Protein AF-A0A7M7KB48-F1 (afdb_monomer_lite)

Structure (mmCIF, N/CA/C/O backbone):
data_AF-A0A7M7KB48-F1
#
_entry.id   AF-A0A7M7KB48-F1
#
loop_
_atom_site.group_PDB
_atom_site.id
_atom_site.type_symbol
_atom_site.label_atom_id
_atom_site.label_alt_id
_atom_site.label_comp_id
_atom_site.label_asym_id
_atom_site.label_entity_id
_atom_site.label_seq_id
_atom_site.pdbx_PDB_ins_code
_atom_site.Cartn_x
_atom_site.Cartn_y
_atom_site.Cartn_z
_atom_site.occupancy
_atom_site.B_iso_or_equiv
_atom_site.auth_seq_id
_atom_site.auth_comp_id
_atom_site.auth_asym_id
_atom_site.auth_atom_id
_atom_site.pdbx_PDB_model_num
ATOM 1 N N . MET A 1 1 ? 3.850 21.420 16.848 1.00 61.38 1 MET A N 1
ATOM 2 C CA . MET A 1 1 ? 2.939 20.715 17.782 1.00 61.38 1 MET A CA 1
ATOM 3 C C . MET A 1 1 ? 1.522 20.544 17.224 1.00 61.38 1 MET A C 1
ATOM 5 O O . MET A 1 1 ? 1.033 19.426 17.271 1.00 61.38 1 MET A O 1
ATOM 9 N N . ARG A 1 2 ? 0.919 21.553 16.567 1.00 81.50 2 ARG A N 1
ATOM 10 C CA . ARG A 1 2 ? -0.458 21.483 16.013 1.00 81.50 2 ARG A CA 1
ATOM 11 C C . ARG A 1 2 ? -0.783 20.281 15.105 1.00 81.50 2 ARG A C 1
ATOM 13 O O . ARG A 1 2 ? -1.888 19.759 15.161 1.00 81.50 2 ARG A O 1
ATOM 20 N N . LEU A 1 3 ? 0.160 19.821 14.273 1.00 75.94 3 LEU A N 1
ATOM 21 C CA . LEU A 1 3 ? -0.072 18.668 13.385 1.00 75.94 3 LEU A CA 1
ATOM 22 C C . LEU A 1 3 ? -0.215 17.353 14.165 1.00 75.94 3 LEU A C 1
ATOM 24 O O . LEU A 1 3 ? -1.054 16.523 13.829 1.00 75.94 3 LEU A O 1
ATOM 28 N N . MET A 1 4 ? 0.593 17.170 15.212 1.00 74.69 4 MET A N 1
ATOM 29 C CA . MET A 1 4 ? 0.582 15.952 16.020 1.00 74.69 4 MET A CA 1
ATOM 30 C C . MET A 1 4 ? -0.707 15.855 16.836 1.00 74.69 4 MET A C 1
ATOM 32 O O . MET A 1 4 ? -1.339 14.807 16.847 1.00 74.69 4 MET A O 1
ATOM 36 N N . GLU A 1 5 ? -1.147 16.968 17.423 1.00 78.62 5 GLU A N 1
ATOM 37 C CA . GLU A 1 5 ? -2.444 17.070 18.105 1.00 78.62 5 GLU A CA 1
ATOM 38 C C . GLU A 1 5 ? -3.600 16.741 17.155 1.00 78.62 5 GLU A C 1
ATOM 40 O O . GLU A 1 5 ? -4.447 15.909 17.468 1.00 78.62 5 GLU A O 1
ATOM 45 N N . TRP A 1 6 ? -3.576 17.298 15.941 1.00 79.19 6 TRP A N 1
ATOM 46 C CA . TRP A 1 6 ? -4.584 17.017 14.921 1.00 79.19 6 TRP A CA 1
ATOM 47 C C . TRP A 1 6 ? -4.585 15.550 14.460 1.00 79.19 6 TRP A C 1
ATOM 49 O O . TRP A 1 6 ? -5.650 14.988 14.195 1.00 79.19 6 TRP A O 1
ATOM 59 N N . MET A 1 7 ? -3.415 14.910 14.361 1.00 71.44 7 MET A N 1
ATOM 60 C CA . MET A 1 7 ? -3.291 13.488 14.011 1.00 71.44 7 MET A CA 1
ATOM 61 C C . MET A 1 7 ? -3.740 12.558 15.144 1.00 71.44 7 MET A C 1
ATOM 63 O O . MET A 1 7 ? -4.279 11.484 14.863 1.00 71.44 7 MET A O 1
ATOM 67 N N . MET A 1 8 ? -3.527 12.973 16.394 1.00 72.00 8 MET A N 1
ATOM 68 C CA . MET A 1 8 ? -3.923 12.250 17.605 1.00 72.00 8 MET A CA 1
ATOM 69 C C . MET A 1 8 ? -5.378 12.506 18.015 1.00 72.00 8 MET A C 1
ATOM 71 O O . MET A 1 8 ? -5.877 11.853 18.931 1.00 72.00 8 MET A O 1
ATOM 75 N N . GLU A 1 9 ? -6.085 13.414 17.347 1.00 70.75 9 GLU A N 1
ATOM 76 C CA . GLU A 1 9 ? -7.502 13.671 17.596 1.00 70.75 9 GLU A CA 1
ATOM 77 C C . GLU A 1 9 ? -8.334 12.402 17.305 1.00 70.75 9 GLU A C 1
ATOM 79 O O . GLU A 1 9 ? -8.300 11.842 16.201 1.00 70.75 9 GLU A O 1
ATOM 84 N N . GLY A 1 10 ? -9.045 11.912 18.326 1.00 64.81 10 GLY A N 1
ATOM 85 C CA . GLY A 1 10 ? -9.730 10.611 18.321 1.00 64.81 10 GLY A CA 1
ATOM 86 C C . GLY A 1 10 ? -8.895 9.439 18.859 1.00 64.81 10 GLY A C 1
ATOM 87 O O . GLY A 1 10 ? -9.319 8.292 18.740 1.00 64.81 10 GLY A O 1
ATOM 88 N N . SER A 1 11 ? -7.709 9.689 19.430 1.00 66.94 11 SER A N 1
ATOM 89 C CA . SER A 1 11 ? -6.961 8.685 20.209 1.00 66.94 11 SER A CA 1
ATOM 90 C C . SER A 1 11 ? -7.596 8.417 21.578 1.00 66.94 11 SER A C 1
ATOM 92 O O . SER A 1 11 ? -7.601 7.274 22.028 1.00 66.94 11 SER A O 1
ATOM 94 N N . PHE A 1 12 ? -8.205 9.435 22.195 1.00 60.69 12 PHE A N 1
ATOM 95 C CA . PHE A 1 12 ? -8.940 9.297 23.454 1.00 60.69 12 PHE A CA 1
ATOM 96 C C . PHE A 1 12 ? -10.132 8.336 23.320 1.00 60.69 12 PHE A C 1
ATOM 98 O O . PHE A 1 12 ? -10.241 7.417 24.130 1.00 60.69 12 PHE A O 1
ATOM 105 N N . ASP A 1 13 ? -10.900 8.411 22.224 1.00 63.41 13 ASP A N 1
ATOM 106 C CA . ASP A 1 13 ? -11.971 7.445 21.911 1.00 63.41 13 ASP A CA 1
ATOM 107 C C . ASP A 1 13 ? -11.470 5.989 21.867 1.00 63.41 13 ASP A C 1
ATOM 109 O O . ASP A 1 13 ? -12.223 5.056 22.124 1.00 63.41 13 ASP A O 1
ATOM 113 N N . ILE A 1 14 ? -10.199 5.765 21.508 1.00 62.56 14 ILE A N 1
ATOM 114 C CA . ILE A 1 14 ? -9.593 4.425 21.438 1.00 62.56 14 ILE A CA 1
ATOM 115 C C . ILE A 1 14 ? -9.175 3.939 22.833 1.00 62.56 14 ILE A C 1
ATOM 117 O O . ILE A 1 14 ? -9.179 2.730 23.078 1.00 62.56 14 ILE A O 1
ATOM 121 N N . SER A 1 15 ? -8.821 4.862 23.732 1.00 63.03 15 SER A N 1
ATOM 122 C CA . SER A 1 15 ? -8.376 4.558 25.098 1.00 63.03 15 SER A CA 1
ATOM 123 C C . SER A 1 15 ? -9.512 4.113 26.024 1.00 63.03 15 SER A C 1
ATOM 125 O O . SER A 1 15 ? -9.275 3.321 26.931 1.00 63.03 15 SER A O 1
ATOM 127 N N . GLU A 1 16 ? -10.749 4.541 25.753 1.00 67.88 16 GLU A N 1
ATOM 128 C CA . GLU A 1 16 ? -11.937 4.155 26.533 1.00 67.88 16 GLU A CA 1
ATOM 129 C C . GLU A 1 16 ? -12.399 2.713 26.258 1.00 67.88 16 GLU A C 1
ATOM 131 O O . GLU A 1 16 ? -13.120 2.108 27.054 1.00 67.88 16 GLU A O 1
ATOM 136 N N . VAL A 1 17 ? -11.981 2.130 25.130 1.00 68.31 17 VAL A N 1
ATOM 137 C CA . VAL A 1 17 ? -12.394 0.782 24.729 1.00 68.31 17 VAL A CA 1
ATOM 138 C C . VAL A 1 17 ? -11.455 -0.258 25.358 1.00 68.31 17 VAL A C 1
ATOM 140 O O . VAL A 1 17 ? -10.241 -0.155 25.156 1.00 68.31 17 VAL A O 1
ATOM 143 N N . PRO A 1 18 ? -11.961 -1.320 26.027 1.00 71.62 18 PRO A N 1
ATOM 144 C CA . PRO A 1 18 ? -11.145 -2.345 26.676 1.00 71.62 18 PRO A CA 1
ATOM 145 C C . PRO A 1 18 ? -10.131 -2.950 25.710 1.00 71.62 18 PRO A C 1
ATOM 147 O O . PRO A 1 18 ? -10.376 -3.055 24.502 1.00 71.62 18 PRO A O 1
ATOM 150 N N . TYR A 1 19 ? -8.997 -3.376 26.259 1.00 72.88 19 TYR A N 1
ATOM 151 C CA . TYR A 1 19 ? -7.924 -3.987 25.490 1.00 72.88 19 TYR A CA 1
ATOM 152 C C . TYR A 1 19 ? -8.410 -5.221 24.713 1.00 72.88 19 TYR A C 1
ATOM 154 O O . TYR A 1 19 ? -9.084 -6.101 25.252 1.00 72.88 19 TYR A O 1
ATOM 162 N N . ARG A 1 20 ? -8.039 -5.298 23.429 1.00 74.12 20 ARG A N 1
ATOM 163 C CA . ARG A 1 20 ? -8.308 -6.442 22.550 1.00 74.12 20 ARG A CA 1
ATOM 164 C C . ARG A 1 20 ? -7.061 -6.755 21.730 1.00 74.12 20 ARG A C 1
ATOM 166 O O . ARG A 1 20 ? -6.588 -5.900 20.988 1.00 74.12 20 ARG A O 1
ATOM 173 N N . HIS A 1 21 ? -6.599 -8.003 21.788 1.00 73.38 21 HIS A N 1
ATOM 174 C CA . HIS A 1 21 ? -5.385 -8.463 21.098 1.00 73.38 21 HIS A CA 1
ATOM 175 C C . HIS A 1 21 ? -5.408 -8.254 19.572 1.00 73.38 21 HIS A C 1
ATOM 177 O O . HIS A 1 21 ? -4.370 -8.032 18.967 1.00 73.38 21 HIS A O 1
ATOM 183 N N . SER A 1 22 ? -6.584 -8.288 18.936 1.00 72.94 22 SER A N 1
ATOM 184 C CA . SER A 1 22 ? -6.729 -8.083 17.487 1.00 72.94 22 SER A CA 1
ATOM 185 C C . SER A 1 22 ? -7.112 -6.650 17.091 1.00 72.94 22 SER A C 1
ATOM 187 O O . SER A 1 22 ? -7.649 -6.444 15.998 1.00 72.94 22 SER A O 1
ATOM 189 N N . ARG A 1 23 ? -6.929 -5.657 17.976 1.00 71.06 23 ARG A N 1
ATOM 190 C CA . ARG A 1 23 ? -7.230 -4.250 17.671 1.00 71.06 23 ARG A CA 1
ATOM 191 C C . ARG A 1 23 ? -6.128 -3.635 16.812 1.00 71.06 23 ARG A C 1
ATOM 193 O O . ARG A 1 23 ? -4.947 -3.729 17.121 1.00 71.06 23 ARG A O 1
ATOM 200 N N . VAL A 1 24 ? -6.544 -2.893 15.790 1.00 73.38 24 VAL A N 1
ATOM 201 C CA . VAL A 1 24 ? -5.659 -1.973 15.068 1.00 73.38 24 VAL A CA 1
ATOM 202 C C . VAL A 1 24 ? -5.728 -0.615 15.769 1.00 73.38 24 VAL A C 1
ATOM 204 O O . VAL A 1 24 ? -6.685 0.131 15.576 1.00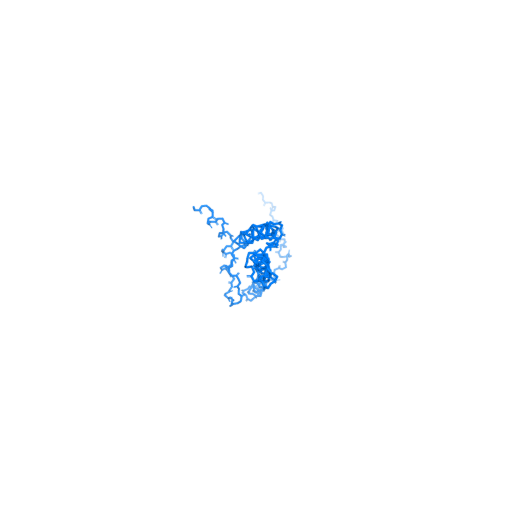 73.38 24 VAL A O 1
ATOM 207 N N . GLY A 1 25 ? -4.744 -0.309 16.618 1.00 68.81 25 GLY A N 1
ATOM 208 C CA . GLY A 1 25 ? -4.718 0.881 17.488 1.00 68.81 25 GLY A CA 1
ATOM 209 C C . GLY A 1 25 ? -4.410 2.214 16.791 1.00 68.81 25 GLY A C 1
ATOM 210 O O . GLY A 1 25 ? -3.914 3.132 17.432 1.00 68.81 25 GLY A O 1
ATOM 211 N N . LEU A 1 26 ? -4.654 2.327 15.483 1.00 74.56 26 LEU A N 1
ATOM 212 C CA . LEU A 1 26 ? -4.307 3.518 14.706 1.00 74.56 26 LEU A CA 1
ATOM 213 C C . LEU A 1 26 ? -5.460 4.546 14.705 1.00 74.56 26 LEU A C 1
ATOM 215 O O . LEU A 1 26 ? -6.570 4.208 14.273 1.00 74.56 26 LEU A O 1
ATOM 219 N N . PRO A 1 27 ? -5.207 5.811 15.107 1.00 81.25 27 PRO A N 1
ATOM 220 C CA . PRO A 1 27 ? -6.178 6.902 15.054 1.00 81.25 27 PRO A CA 1
ATOM 221 C C . PRO A 1 27 ? -6.765 7.129 13.666 1.00 81.25 27 PRO A C 1
ATOM 223 O O . PRO A 1 27 ? -6.154 6.824 12.633 1.00 81.25 27 PRO A O 1
ATOM 226 N N . ARG A 1 28 ? -7.961 7.737 13.619 1.00 79.38 28 ARG A N 1
ATOM 227 C CA . ARG A 1 28 ? -8.710 7.862 12.365 1.00 79.38 28 ARG A CA 1
ATOM 228 C C . ARG A 1 28 ? -7.913 8.524 11.266 1.00 79.38 28 ARG A C 1
ATOM 230 O O . ARG A 1 28 ? -7.899 7.999 10.155 1.00 79.38 28 ARG A O 1
ATOM 237 N N . ARG A 1 29 ? -7.339 9.675 11.580 1.00 82.81 29 ARG A N 1
ATOM 238 C CA . ARG A 1 29 ? -6.675 10.557 10.626 1.00 82.81 29 ARG A CA 1
ATOM 239 C C . ARG A 1 29 ? -5.319 10.000 10.203 1.00 82.81 29 ARG A C 1
ATOM 241 O O . ARG A 1 29 ? -4.985 10.090 9.028 1.00 82.81 29 ARG A O 1
ATOM 248 N N . MET A 1 30 ? -4.617 9.308 11.105 1.00 84.81 30 MET A N 1
ATOM 249 C CA . MET A 1 30 ? -3.352 8.633 10.792 1.00 84.81 30 MET A CA 1
ATOM 250 C C . MET A 1 30 ? -3.509 7.579 9.693 1.00 84.81 30 MET A C 1
ATOM 252 O O . MET A 1 30 ? -2.700 7.547 8.774 1.00 84.81 30 MET A O 1
ATOM 256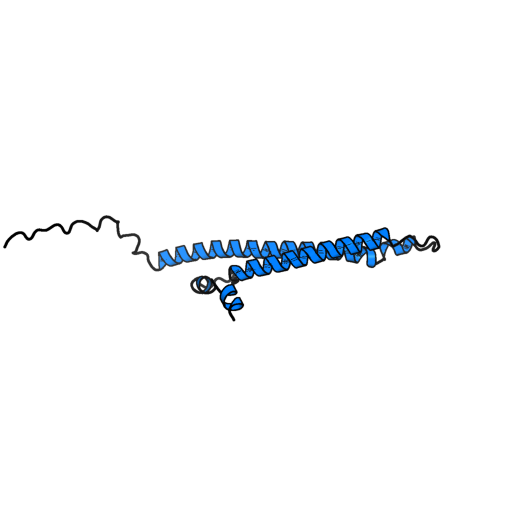 N N . VAL A 1 31 ? -4.572 6.767 9.719 1.00 86.06 31 VAL A N 1
ATOM 257 C CA . VAL A 1 31 ? -4.791 5.759 8.661 1.00 86.06 31 VAL A CA 1
ATOM 258 C C . VAL A 1 31 ? -5.089 6.407 7.304 1.00 86.06 31 VAL A C 1
ATOM 260 O O . VAL A 1 31 ? -4.632 5.909 6.281 1.00 86.06 31 VAL A O 1
ATOM 263 N N . TRP A 1 32 ? -5.822 7.525 7.280 1.00 84.44 32 TRP A N 1
ATOM 264 C CA . TRP A 1 32 ? -6.078 8.266 6.037 1.00 84.44 32 TRP A CA 1
ATOM 265 C C . TRP A 1 32 ? -4.801 8.889 5.469 1.00 84.44 32 TRP A C 1
ATOM 267 O O . TRP A 1 32 ? -4.557 8.776 4.272 1.00 84.44 32 TRP A O 1
ATOM 277 N N . MET A 1 33 ? -3.967 9.481 6.327 1.00 88.19 33 MET A N 1
ATOM 278 C CA . MET A 1 33 ? -2.650 10.004 5.948 1.00 88.19 33 MET A CA 1
ATOM 279 C C . MET A 1 33 ? -1.745 8.901 5.394 1.00 88.19 33 MET A C 1
ATOM 281 O O . MET A 1 33 ? -1.154 9.065 4.332 1.00 88.19 33 MET A O 1
ATOM 285 N N . LEU A 1 34 ? -1.678 7.753 6.075 1.00 89.44 34 LEU A N 1
ATOM 286 C CA . LEU A 1 34 ? -0.875 6.613 5.636 1.00 89.44 34 LEU A CA 1
ATOM 287 C C . LEU A 1 34 ? -1.341 6.090 4.269 1.00 89.44 34 LEU A C 1
ATOM 289 O O . LEU A 1 34 ? -0.522 5.860 3.383 1.00 89.44 34 LEU A O 1
ATOM 293 N N . ALA A 1 35 ? -2.656 5.963 4.071 1.00 89.06 35 ALA A N 1
ATOM 294 C CA . ALA A 1 35 ? -3.223 5.559 2.788 1.00 89.06 35 ALA A CA 1
ATOM 295 C C . ALA A 1 35 ? -2.921 6.570 1.669 1.00 89.06 35 ALA A C 1
ATOM 297 O O . ALA A 1 35 ? -2.591 6.164 0.556 1.00 89.06 35 ALA A O 1
ATOM 298 N N . ALA A 1 36 ? -2.978 7.874 1.963 1.00 90.94 36 ALA A N 1
ATOM 299 C CA . ALA A 1 36 ? -2.613 8.917 1.008 1.00 90.94 36 ALA A CA 1
ATOM 300 C C . ALA A 1 36 ? -1.132 8.816 0.607 1.00 90.94 36 ALA A C 1
ATOM 302 O O . ALA A 1 36 ? -0.822 8.803 -0.582 1.00 90.94 36 ALA A O 1
ATOM 303 N N . ILE A 1 37 ? -0.225 8.642 1.573 1.00 92.75 37 ILE A N 1
ATOM 304 C CA . ILE A 1 37 ? 1.210 8.462 1.309 1.00 92.75 37 ILE A CA 1
ATOM 305 C C . ILE A 1 37 ? 1.450 7.229 0.431 1.00 92.75 37 ILE A C 1
ATOM 307 O O . ILE A 1 37 ? 2.133 7.325 -0.587 1.00 92.75 37 ILE A O 1
ATOM 311 N N . PHE A 1 38 ? 0.842 6.088 0.764 1.00 93.44 38 PHE A N 1
ATOM 312 C CA . PHE A 1 38 ? 0.967 4.879 -0.052 1.00 93.44 38 PHE A CA 1
ATOM 313 C C . PHE A 1 38 ? 0.401 5.056 -1.461 1.00 93.44 38 PHE A C 1
ATOM 315 O O . PHE A 1 38 ? 0.999 4.550 -2.409 1.00 93.44 38 PHE A O 1
ATOM 322 N N . SER A 1 39 ? -0.688 5.811 -1.636 1.00 93.19 39 SER A N 1
ATOM 323 C CA . SER A 1 39 ? -1.234 6.104 -2.968 1.00 93.19 39 SER A CA 1
ATOM 324 C C . SER A 1 39 ? -0.284 6.953 -3.820 1.00 93.19 39 SER A C 1
ATOM 326 O O . SER A 1 39 ? -0.082 6.649 -4.993 1.00 93.19 39 SER A O 1
ATOM 328 N N . ILE A 1 40 ? 0.370 7.952 -3.218 1.00 95.19 40 ILE A N 1
ATOM 329 C CA . ILE A 1 40 ? 1.343 8.813 -3.900 1.00 95.19 40 ILE A CA 1
ATOM 330 C C . ILE A 1 40 ? 2.577 8.000 -4.298 1.00 95.19 40 ILE A C 1
ATOM 332 O O . ILE A 1 40 ? 3.005 8.054 -5.448 1.00 95.19 40 ILE A O 1
ATOM 336 N N . ILE A 1 41 ? 3.116 7.200 -3.374 1.00 94.75 41 ILE A N 1
ATOM 337 C CA . ILE A 1 41 ? 4.264 6.323 -3.647 1.00 94.75 41 ILE A CA 1
ATOM 338 C C . ILE A 1 41 ? 3.925 5.327 -4.759 1.00 94.75 41 ILE A C 1
ATOM 340 O O . ILE A 1 41 ? 4.713 5.149 -5.685 1.00 94.75 41 ILE A O 1
ATOM 344 N N . THR A 1 42 ? 2.736 4.719 -4.703 1.00 94.75 42 THR A N 1
ATOM 345 C CA . THR A 1 42 ? 2.249 3.811 -5.751 1.00 94.75 42 THR A CA 1
ATOM 346 C C . THR A 1 42 ? 2.237 4.515 -7.102 1.00 94.75 42 THR A C 1
ATOM 348 O O . THR A 1 42 ? 2.779 3.984 -8.066 1.00 94.75 42 THR A O 1
ATOM 351 N N . PHE A 1 43 ? 1.656 5.714 -7.176 1.00 95.25 43 PHE A N 1
ATOM 352 C CA . PHE A 1 43 ? 1.567 6.476 -8.417 1.00 95.25 43 PHE A CA 1
ATOM 353 C C . PHE A 1 43 ? 2.951 6.775 -9.004 1.00 95.25 43 PHE A C 1
ATOM 355 O O . PHE A 1 43 ? 3.191 6.504 -10.179 1.00 95.25 43 PHE A O 1
ATOM 362 N N . ILE A 1 44 ? 3.886 7.249 -8.175 1.00 95.75 44 ILE A N 1
ATOM 363 C CA . ILE A 1 44 ? 5.264 7.533 -8.597 1.00 95.75 44 ILE A CA 1
ATOM 364 C C . ILE A 1 44 ? 5.941 6.266 -9.131 1.00 95.75 44 ILE A C 1
ATOM 366 O O . ILE A 1 44 ? 6.539 6.299 -10.205 1.00 95.75 44 ILE A O 1
ATOM 370 N N . LEU A 1 45 ? 5.821 5.141 -8.420 1.00 94.00 45 LEU A N 1
ATOM 371 C CA . LEU A 1 45 ? 6.436 3.876 -8.824 1.00 94.00 45 LEU A CA 1
ATOM 372 C C . LEU A 1 45 ? 5.840 3.316 -10.121 1.00 94.00 45 LEU A C 1
ATOM 374 O O . LEU A 1 45 ? 6.587 2.804 -10.951 1.00 94.00 45 LEU A O 1
ATOM 378 N N . VAL A 1 46 ? 4.522 3.428 -10.321 1.00 95.19 46 VAL A N 1
ATOM 379 C CA . VAL A 1 46 ? 3.865 3.010 -11.571 1.00 95.19 46 VAL A CA 1
ATOM 380 C C . VAL A 1 46 ? 4.362 3.851 -12.742 1.00 95.19 46 VAL A C 1
ATOM 382 O O . VAL A 1 46 ? 4.766 3.292 -13.757 1.00 95.19 46 VAL A O 1
ATOM 385 N N . VAL A 1 47 ? 4.375 5.180 -12.601 1.00 95.31 47 VAL A N 1
ATOM 386 C CA . VAL A 1 47 ? 4.812 6.087 -13.673 1.00 95.31 47 VAL A CA 1
ATOM 387 C C . VAL A 1 47 ? 6.288 5.866 -14.000 1.00 95.31 47 VAL A C 1
ATOM 389 O O . VAL A 1 47 ? 6.638 5.682 -15.164 1.00 95.31 47 VAL A O 1
ATOM 392 N N . ALA A 1 48 ? 7.154 5.807 -12.987 1.00 93.12 48 ALA A N 1
ATOM 393 C CA . ALA A 1 48 ? 8.576 5.546 -13.185 1.00 93.12 48 ALA A CA 1
ATOM 394 C C . ALA A 1 48 ? 8.824 4.158 -13.804 1.00 93.12 48 ALA A C 1
ATOM 396 O O . ALA A 1 48 ? 9.633 4.027 -14.720 1.00 93.12 48 ALA A O 1
ATOM 397 N N . GLY A 1 49 ? 8.099 3.127 -13.355 1.00 91.94 49 GLY A N 1
ATOM 398 C CA . GLY A 1 49 ? 8.178 1.772 -13.906 1.00 91.94 49 GLY A CA 1
ATOM 399 C C . GLY A 1 49 ? 7.741 1.707 -15.365 1.00 91.94 49 GLY A C 1
ATOM 400 O O . GLY A 1 49 ? 8.428 1.089 -16.181 1.00 91.94 49 GLY A O 1
ATOM 401 N N . ALA A 1 50 ? 6.657 2.398 -15.718 1.00 91.19 50 ALA A N 1
ATOM 402 C CA . ALA A 1 50 ? 6.170 2.489 -17.088 1.00 91.19 50 ALA A CA 1
ATOM 403 C C . ALA A 1 50 ? 7.173 3.203 -18.007 1.00 91.19 50 ALA A C 1
ATOM 405 O O . ALA A 1 50 ? 7.461 2.696 -19.088 1.00 91.19 50 ALA A O 1
ATOM 406 N N . ILE A 1 51 ? 7.761 4.322 -17.564 1.00 91.31 51 ILE A N 1
ATOM 407 C CA . ILE A 1 51 ? 8.777 5.065 -18.330 1.00 91.31 51 ILE A CA 1
ATOM 408 C C . ILE A 1 51 ? 10.030 4.211 -18.550 1.00 91.31 51 ILE A C 1
ATOM 410 O O . ILE A 1 51 ? 10.493 4.090 -19.681 1.00 91.31 51 ILE A O 1
ATOM 414 N N . LEU A 1 52 ? 10.562 3.576 -17.499 1.00 87.62 52 LEU A N 1
ATOM 415 C CA . LEU A 1 52 ? 11.746 2.714 -17.616 1.00 87.62 52 LEU A CA 1
ATOM 416 C C . LEU A 1 52 ? 11.495 1.520 -18.537 1.00 87.62 52 LEU A C 1
ATOM 418 O O . LEU A 1 52 ? 12.364 1.158 -19.327 1.00 87.62 52 LEU A O 1
ATOM 422 N N . THR A 1 53 ? 10.298 0.935 -18.460 1.00 87.94 53 THR A N 1
ATOM 423 C CA . THR A 1 53 ? 9.889 -0.130 -19.379 1.00 87.94 53 THR A CA 1
ATOM 424 C C . THR A 1 53 ? 9.847 0.410 -20.806 1.00 87.94 53 THR A C 1
ATOM 426 O O . THR A 1 53 ? 10.486 -0.158 -21.681 1.00 87.94 53 THR A O 1
ATOM 429 N N . ALA A 1 54 ? 9.182 1.540 -21.054 1.00 85.50 54 ALA A N 1
ATOM 430 C CA . ALA A 1 54 ? 9.118 2.132 -22.387 1.00 85.50 54 ALA A CA 1
ATOM 431 C C . ALA A 1 54 ? 10.522 2.341 -22.979 1.00 85.50 54 ALA A C 1
ATOM 433 O O . ALA A 1 54 ? 10.808 1.794 -24.038 1.00 85.50 54 ALA A O 1
ATOM 434 N N . ILE A 1 55 ? 11.424 3.001 -22.246 1.00 84.44 55 ILE A N 1
ATOM 435 C CA . ILE A 1 55 ? 12.808 3.255 -22.679 1.00 84.44 55 ILE A CA 1
ATOM 436 C C . ILE A 1 55 ? 13.547 1.948 -22.993 1.00 84.44 55 ILE A C 1
ATOM 438 O O . ILE A 1 55 ? 14.139 1.806 -24.063 1.00 84.44 55 ILE A O 1
ATOM 442 N N . ALA A 1 56 ? 13.496 0.966 -22.089 1.00 79.62 56 ALA A N 1
ATOM 443 C CA . ALA A 1 56 ? 14.225 -0.290 -22.256 1.00 79.62 56 ALA A CA 1
ATOM 444 C C . ALA A 1 56 ? 13.755 -1.100 -23.477 1.00 79.62 56 ALA A C 1
ATOM 446 O O . ALA A 1 56 ? 14.551 -1.831 -24.069 1.00 79.62 56 ALA A O 1
ATOM 447 N N . TYR A 1 57 ? 12.484 -0.970 -23.864 1.00 75.12 57 TYR A N 1
ATOM 448 C CA . TYR A 1 57 ? 11.926 -1.660 -25.027 1.00 75.12 57 TYR A CA 1
ATOM 449 C C . TYR A 1 57 ? 11.970 -0.823 -26.321 1.00 75.12 57 TYR A C 1
ATOM 451 O O . TYR A 1 57 ? 11.912 -1.417 -27.396 1.00 75.12 57 TYR A O 1
ATOM 459 N N . THR A 1 58 ? 12.120 0.509 -26.260 1.00 74.44 58 THR A N 1
ATOM 460 C CA . THR A 1 58 ? 12.202 1.376 -27.456 1.00 74.44 58 THR A CA 1
ATOM 461 C C . THR A 1 58 ? 13.623 1.771 -27.860 1.00 74.44 58 THR A C 1
ATOM 463 O O . THR A 1 58 ? 13.889 1.915 -29.051 1.00 74.44 58 THR A O 1
ATOM 466 N N . GLU A 1 59 ? 14.544 1.964 -26.912 1.00 61.53 59 GLU A N 1
ATOM 467 C CA . GLU A 1 59 ? 15.902 2.461 -27.204 1.00 61.53 59 GLU A CA 1
ATOM 468 C C . GLU A 1 59 ? 16.944 1.350 -27.356 1.00 61.53 59 GLU A C 1
ATOM 470 O O . GLU A 1 59 ? 17.946 1.533 -28.051 1.00 61.53 59 GLU A O 1
ATOM 475 N N . VAL A 1 60 ? 16.710 0.173 -26.768 1.00 60.94 60 VAL A N 1
ATOM 476 C CA . VAL A 1 60 ? 17.605 -0.979 -26.929 1.00 60.94 60 VAL A CA 1
ATOM 477 C C . VAL A 1 60 ? 17.345 -1.621 -28.294 1.00 60.94 60 VAL A C 1
ATOM 479 O O . VAL A 1 60 ? 16.657 -2.639 -28.412 1.00 60.94 60 VAL A O 1
ATOM 482 N N . ARG A 1 61 ? 17.890 -1.002 -29.348 1.00 57.31 61 ARG A N 1
ATOM 483 C CA . ARG A 1 61 ? 18.004 -1.629 -30.669 1.00 57.31 61 ARG A CA 1
ATOM 484 C C . ARG A 1 61 ? 18.841 -2.903 -30.533 1.00 57.31 61 ARG A C 1
ATOM 486 O O . ARG A 1 61 ? 19.861 -2.863 -29.840 1.00 57.31 61 ARG A O 1
ATOM 493 N N . PRO A 1 62 ? 18.467 -4.006 -31.202 1.00 57.75 62 PRO A N 1
ATOM 494 C CA . PRO A 1 62 ? 19.361 -5.142 -31.313 1.00 57.75 62 PRO A CA 1
ATOM 495 C C . PRO A 1 62 ? 20.694 -4.665 -31.915 1.00 57.75 62 PRO A C 1
ATOM 497 O O . PRO A 1 62 ? 20.657 -4.081 -32.999 1.00 57.75 62 PRO A O 1
ATOM 500 N N . PRO A 1 63 ? 21.859 -4.848 -31.263 1.00 58.44 63 PRO A N 1
ATOM 501 C CA . PRO A 1 63 ? 23.135 -4.790 -31.931 1.00 58.44 63 PRO A CA 1
ATOM 502 C C . PRO A 1 63 ? 23.102 -5.898 -32.978 1.00 58.44 63 PRO A C 1
ATOM 504 O O . PRO A 1 63 ? 23.284 -7.077 -32.702 1.00 58.44 63 PRO A O 1
ATOM 507 N N . THR A 1 64 ? 22.835 -5.491 -34.211 1.00 56.75 64 THR A N 1
ATOM 508 C CA . THR A 1 64 ? 22.836 -6.333 -35.410 1.00 56.75 64 THR A CA 1
ATOM 509 C C . THR A 1 64 ? 24.233 -6.851 -35.768 1.00 56.75 64 THR A C 1
ATOM 511 O O . THR A 1 64 ? 24.400 -7.452 -36.820 1.00 56.75 64 THR A O 1
ATOM 514 N N . ALA A 1 65 ? 25.236 -6.570 -34.932 1.00 58.00 65 ALA A N 1
ATOM 515 C CA . ALA A 1 65 ? 26.641 -6.904 -35.129 1.00 58.00 65 ALA A CA 1
ATOM 516 C C . ALA A 1 65 ? 27.123 -8.082 -34.260 1.00 58.00 65 ALA A C 1
ATOM 518 O O . ALA A 1 65 ? 28.276 -8.476 -34.387 1.00 58.00 65 ALA A O 1
ATOM 519 N N . ASP A 1 66 ? 26.282 -8.617 -33.369 1.00 61.59 66 ASP A N 1
ATOM 520 C CA . ASP A 1 66 ? 26.647 -9.722 -32.480 1.00 61.59 66 ASP A CA 1
ATOM 521 C C . ASP A 1 66 ? 25.709 -10.915 -32.705 1.00 61.59 66 ASP A C 1
ATOM 523 O O . ASP A 1 66 ? 24.534 -10.886 -32.331 1.00 61.59 66 ASP A O 1
ATOM 527 N N . ASP A 1 67 ? 26.243 -11.976 -33.313 1.00 65.88 67 ASP A N 1
ATOM 528 C CA . ASP A 1 67 ? 25.531 -13.230 -33.590 1.00 65.88 67 ASP A CA 1
ATOM 529 C C . ASP A 1 67 ? 25.033 -13.918 -32.303 1.00 65.88 67 ASP A C 1
ATOM 531 O O . ASP A 1 67 ? 24.086 -14.707 -32.334 1.00 65.88 67 ASP A O 1
ATOM 535 N N . ASN A 1 68 ? 25.615 -13.585 -31.143 1.00 63.81 68 ASN A N 1
ATOM 536 C CA . ASN A 1 68 ? 25.183 -14.071 -29.834 1.00 63.81 68 ASN A CA 1
ATOM 537 C C . ASN A 1 68 ? 24.196 -13.138 -29.120 1.00 63.81 68 ASN A C 1
ATOM 539 O O . ASN A 1 68 ? 23.731 -13.476 -28.027 1.00 63.81 68 ASN A O 1
ATOM 543 N N . TYR A 1 69 ? 23.811 -12.003 -29.708 1.00 59.78 69 TYR A N 1
ATOM 544 C CA . TYR A 1 69 ? 22.927 -11.040 -29.048 1.00 59.78 69 TYR A CA 1
ATOM 545 C C . TYR A 1 69 ? 21.570 -11.638 -28.654 1.00 59.78 69 TYR A C 1
ATOM 547 O O . TYR A 1 69 ? 21.052 -11.376 -27.565 1.00 59.78 69 TYR A O 1
ATOM 555 N N . GLN A 1 70 ? 21.011 -12.514 -29.496 1.00 63.31 70 GLN A N 1
ATOM 556 C CA . GLN A 1 70 ? 19.755 -13.205 -29.185 1.00 63.31 70 GLN A CA 1
ATOM 557 C C . GLN A 1 70 ? 19.864 -14.092 -27.935 1.00 63.31 70 GLN A C 1
ATOM 559 O O . GLN A 1 70 ? 18.867 -14.289 -27.241 1.00 63.31 70 GLN A O 1
ATOM 564 N N . ARG A 1 71 ? 21.069 -14.577 -27.601 1.00 66.50 71 ARG A N 1
ATOM 565 C CA . ARG A 1 71 ? 21.314 -15.430 -26.431 1.00 66.50 71 ARG A CA 1
ATOM 566 C C . ARG A 1 71 ? 21.228 -14.662 -25.110 1.00 66.50 71 ARG A C 1
ATOM 568 O O . ARG A 1 71 ? 20.823 -15.242 -24.107 1.00 66.50 71 ARG A O 1
ATOM 575 N N . TYR A 1 72 ? 21.563 -13.371 -25.113 1.00 60.47 72 TYR A N 1
ATOM 576 C CA . TYR A 1 72 ? 21.570 -12.513 -23.918 1.00 60.47 72 TYR A CA 1
ATOM 577 C C . TYR A 1 72 ? 20.409 -11.511 -23.870 1.00 60.47 72 TYR A C 1
ATOM 579 O O . TYR A 1 72 ? 20.256 -10.783 -22.890 1.00 60.47 72 TYR A O 1
ATOM 587 N N . LEU A 1 73 ? 19.530 -11.519 -24.878 1.00 62.66 73 LEU A N 1
ATOM 588 C CA . LEU A 1 73 ? 18.351 -10.652 -24.951 1.00 62.66 73 LEU A CA 1
ATOM 589 C C . LEU A 1 73 ? 17.430 -10.789 -23.725 1.00 62.66 73 LEU A C 1
ATOM 591 O O . LEU A 1 73 ? 16.833 -9.812 -23.276 1.00 62.66 73 LEU A O 1
ATOM 595 N N . GLY A 1 74 ? 17.325 -12.006 -23.183 1.00 60.50 74 GLY A N 1
ATOM 596 C CA . GLY A 1 74 ? 16.530 -12.309 -21.992 1.00 60.50 74 GLY A CA 1
ATOM 597 C C . GLY A 1 74 ? 17.238 -12.040 -20.660 1.00 60.50 74 GLY A C 1
ATOM 598 O O . GLY A 1 74 ? 16.570 -12.009 -19.632 1.00 60.50 74 GLY A O 1
ATOM 599 N N . SER A 1 75 ? 18.563 -11.840 -20.651 1.00 64.81 75 SER A N 1
ATOM 60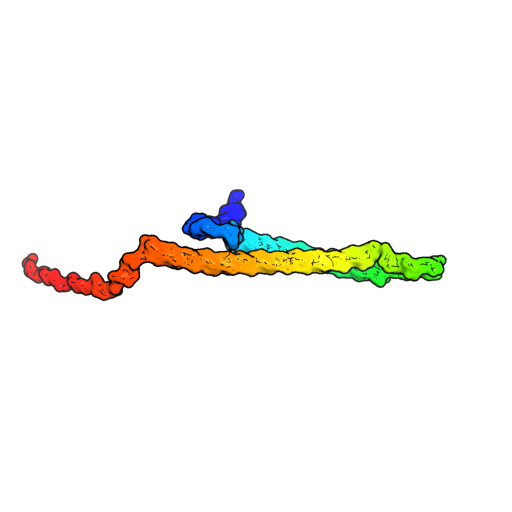0 C CA . SER A 1 75 ? 19.332 -11.587 -19.421 1.00 64.81 75 SER A CA 1
ATOM 601 C C . SER A 1 75 ? 19.573 -10.101 -19.148 1.00 64.81 75 SER A C 1
ATOM 603 O O . SER A 1 75 ? 20.263 -9.763 -18.186 1.00 64.81 75 SER A O 1
ATOM 605 N N . ASP A 1 76 ? 19.047 -9.202 -19.985 1.00 71.50 76 ASP A N 1
ATOM 606 C CA . ASP A 1 76 ? 19.203 -7.764 -19.786 1.00 71.50 76 ASP A CA 1
ATOM 607 C C . ASP A 1 76 ? 18.321 -7.284 -18.623 1.00 71.50 76 ASP A C 1
ATOM 609 O O . ASP A 1 76 ? 17.111 -7.069 -18.749 1.00 71.50 76 ASP A O 1
ATOM 613 N N . TYR A 1 77 ? 18.961 -7.100 -17.467 1.00 72.56 77 TYR A N 1
ATOM 614 C CA . TYR A 1 77 ? 18.346 -6.631 -16.227 1.00 72.56 77 TYR A CA 1
ATOM 615 C C . TYR A 1 77 ? 17.565 -5.318 -16.408 1.00 72.56 77 TYR A C 1
ATOM 617 O O . TYR A 1 77 ? 16.583 -5.079 -15.702 1.00 72.56 77 TYR A O 1
ATOM 625 N N . ARG A 1 78 ? 17.936 -4.486 -17.392 1.00 73.81 78 ARG A N 1
ATOM 626 C CA . ARG A 1 78 ? 17.270 -3.206 -17.682 1.00 73.81 78 ARG A CA 1
ATOM 627 C C . ARG A 1 78 ? 15.814 -3.387 -18.111 1.00 73.81 78 ARG A C 1
ATOM 629 O O . ARG A 1 78 ? 14.976 -2.554 -17.776 1.00 73.81 78 ARG A O 1
ATOM 636 N N . ARG A 1 79 ? 15.491 -4.499 -18.780 1.00 77.00 79 ARG A N 1
ATOM 637 C CA . ARG A 1 79 ? 14.128 -4.831 -19.242 1.00 77.00 79 ARG A CA 1
ATOM 638 C C . ARG A 1 79 ? 13.237 -5.401 -18.138 1.00 77.00 79 ARG A C 1
ATOM 640 O O . ARG A 1 79 ? 12.018 -5.443 -18.298 1.00 77.00 79 ARG A O 1
ATOM 647 N N . VAL A 1 80 ? 13.836 -5.827 -17.024 1.00 83.75 80 VAL A N 1
ATOM 648 C CA . VAL A 1 80 ? 13.151 -6.486 -15.900 1.00 83.75 80 VAL A CA 1
AT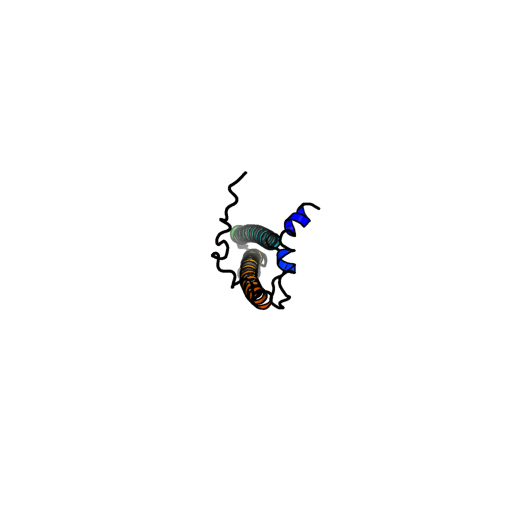OM 649 C C . VAL A 1 80 ? 12.837 -5.500 -14.770 1.00 83.75 80 VAL A C 1
ATOM 651 O O . VAL A 1 80 ? 11.809 -5.632 -14.107 1.00 83.75 80 VAL A O 1
ATOM 654 N N . I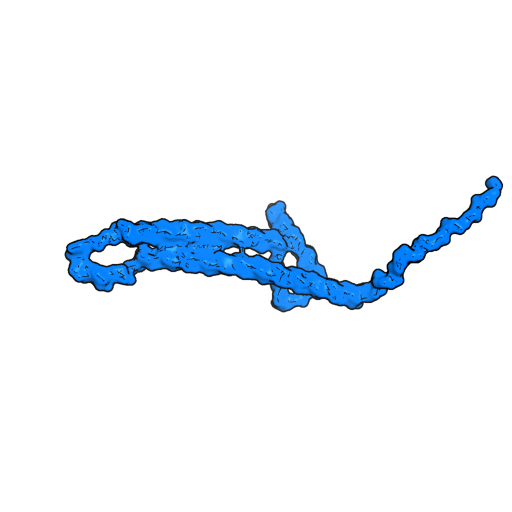LE A 1 81 ? 13.674 -4.473 -14.576 1.00 86.75 81 ILE A N 1
ATOM 655 C CA . ILE A 1 81 ? 13.506 -3.480 -13.499 1.00 86.75 81 ILE A CA 1
ATOM 656 C C . ILE A 1 81 ? 12.161 -2.747 -13.596 1.00 86.75 81 ILE A C 1
ATOM 658 O O . ILE A 1 81 ? 11.459 -2.634 -12.593 1.00 86.75 81 ILE A O 1
ATOM 662 N N . GLY A 1 82 ? 11.778 -2.277 -14.786 1.00 87.81 82 GLY A N 1
ATOM 663 C CA . GLY A 1 82 ? 10.518 -1.551 -14.990 1.00 87.81 82 GLY A CA 1
ATOM 664 C C . GLY A 1 82 ? 9.280 -2.368 -14.580 1.00 87.81 82 GLY A C 1
ATOM 665 O O . GLY A 1 82 ? 8.529 -1.922 -13.705 1.00 87.81 82 GLY A O 1
ATOM 666 N N . PRO A 1 83 ? 9.095 -3.589 -15.121 1.00 90.50 83 PRO A N 1
ATOM 667 C CA . PRO A 1 83 ? 8.034 -4.501 -14.695 1.00 90.50 83 PRO A CA 1
ATOM 668 C C . PRO A 1 83 ? 8.062 -4.838 -13.200 1.00 90.50 83 PRO A C 1
ATOM 670 O O . PRO A 1 83 ? 7.013 -4.829 -12.556 1.00 90.50 83 PRO A O 1
ATOM 673 N N . LEU A 1 84 ? 9.243 -5.070 -12.616 1.00 91.56 84 LEU A N 1
ATOM 674 C CA . LEU A 1 84 ? 9.369 -5.326 -11.177 1.00 91.56 84 LEU A CA 1
ATOM 675 C C . LEU A 1 84 ? 8.882 -4.145 -10.331 1.00 91.56 84 LEU A C 1
ATOM 677 O O . LEU A 1 84 ? 8.152 -4.359 -9.364 1.00 91.56 84 LEU A O 1
ATOM 681 N N . MET A 1 85 ? 9.218 -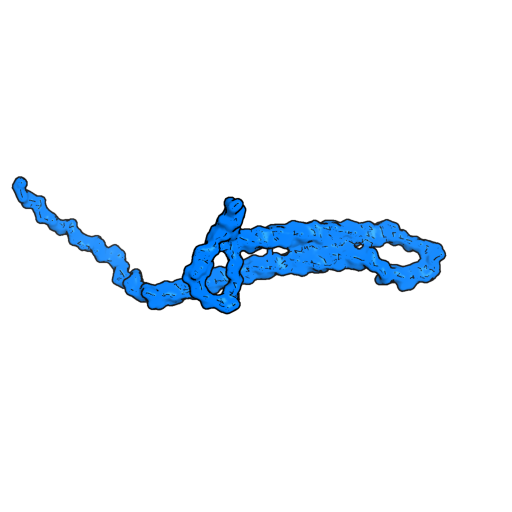2.904 -10.696 1.00 92.88 85 MET A N 1
ATOM 682 C CA . MET A 1 85 ? 8.724 -1.730 -9.966 1.00 92.88 85 MET A CA 1
ATOM 683 C C . MET A 1 85 ? 7.197 -1.608 -10.022 1.00 92.88 85 MET A C 1
ATOM 685 O O . MET A 1 85 ? 6.585 -1.213 -9.030 1.00 92.88 85 MET A O 1
ATOM 689 N N . MET A 1 86 ? 6.573 -1.979 -11.145 1.00 92.75 86 MET A N 1
ATOM 690 C CA . MET A 1 86 ? 5.111 -1.994 -11.279 1.00 92.75 86 MET A CA 1
ATOM 691 C C . MET A 1 86 ? 4.452 -3.096 -10.432 1.00 92.75 86 MET A C 1
ATOM 693 O O . MET A 1 86 ? 3.368 -2.900 -9.888 1.00 92.75 86 MET A O 1
ATOM 697 N N . ILE A 1 87 ? 5.106 -4.248 -10.262 1.00 94.44 87 ILE A N 1
ATOM 698 C CA . ILE A 1 87 ? 4.624 -5.300 -9.352 1.00 94.44 87 ILE A CA 1
ATOM 699 C C . ILE A 1 87 ? 4.733 -4.833 -7.896 1.00 94.44 87 ILE A C 1
ATOM 701 O O . ILE A 1 87 ? 3.787 -4.977 -7.121 1.00 94.44 87 ILE A O 1
ATOM 705 N N . ILE A 1 88 ? 5.863 -4.228 -7.521 1.00 94.25 88 ILE A N 1
ATOM 706 C CA . ILE A 1 88 ? 6.074 -3.695 -6.169 1.00 94.25 88 ILE A CA 1
ATOM 707 C C . ILE A 1 88 ? 5.051 -2.597 -5.860 1.00 94.25 88 ILE A C 1
ATOM 709 O O . ILE A 1 88 ? 4.478 -2.583 -4.771 1.00 94.25 88 ILE A O 1
ATOM 713 N N . SER A 1 89 ? 4.766 -1.703 -6.811 1.00 94.31 89 SER A N 1
ATOM 714 C CA . SER A 1 89 ? 3.762 -0.655 -6.615 1.00 94.31 89 SER A CA 1
ATOM 715 C C . SER A 1 89 ? 2.364 -1.235 -6.395 1.00 94.31 89 SER A C 1
ATOM 717 O O . SER A 1 89 ? 1.657 -0.783 -5.495 1.00 94.31 89 SER A O 1
ATOM 719 N N . LEU A 1 90 ? 1.992 -2.294 -7.123 1.00 94.50 90 LEU A N 1
ATOM 720 C CA . LEU A 1 90 ? 0.740 -3.013 -6.894 1.00 94.50 90 LEU A CA 1
ATOM 721 C C . LEU A 1 90 ? 0.678 -3.602 -5.477 1.00 94.50 90 LEU A C 1
ATOM 723 O O . LEU A 1 90 ? -0.346 -3.473 -4.806 1.00 94.50 90 LEU A O 1
ATOM 727 N N . MET A 1 91 ? 1.767 -4.203 -4.988 1.00 95.06 91 MET A N 1
ATOM 728 C CA . MET A 1 91 ? 1.825 -4.731 -3.619 1.00 95.06 91 MET A CA 1
ATOM 729 C C . MET A 1 91 ? 1.635 -3.624 -2.574 1.00 95.06 91 MET A C 1
ATOM 731 O O . MET A 1 91 ? 0.848 -3.790 -1.640 1.00 95.06 91 MET A O 1
ATOM 735 N N . VAL A 1 92 ? 2.297 -2.475 -2.749 1.00 94.69 92 VAL A N 1
ATOM 736 C CA . VAL A 1 92 ? 2.149 -1.304 -1.864 1.00 94.69 92 VAL A CA 1
ATOM 737 C C . VAL A 1 92 ? 0.712 -0.777 -1.886 1.00 94.69 92 VAL A C 1
ATOM 739 O O . VAL A 1 92 ? 0.146 -0.466 -0.834 1.00 94.69 92 VAL A O 1
ATOM 742 N N . PHE A 1 93 ? 0.085 -0.735 -3.060 1.00 94.00 93 PHE A N 1
ATOM 743 C CA . PHE A 1 93 ? -1.300 -0.303 -3.216 1.00 94.00 93 PHE A CA 1
ATOM 744 C C . PHE A 1 93 ? -2.286 -1.223 -2.490 1.00 94.00 93 PHE A C 1
ATOM 746 O O . PHE A 1 93 ? -3.112 -0.760 -1.696 1.00 94.00 93 PHE A O 1
ATOM 753 N N . VAL A 1 94 ? -2.169 -2.537 -2.709 1.00 94.88 94 VAL A N 1
ATOM 754 C CA . VAL A 1 94 ? -2.995 -3.553 -2.039 1.00 94.88 94 VAL A CA 1
ATOM 755 C C . VAL A 1 94 ? -2.807 -3.478 -0.526 1.00 94.88 94 VAL A C 1
ATOM 757 O O . VAL A 1 94 ? -3.789 -3.524 0.219 1.00 94.88 94 VAL A O 1
ATOM 760 N N . MET A 1 95 ? -1.571 -3.284 -0.062 1.00 91.44 95 MET A N 1
ATOM 761 C CA . MET A 1 95 ? -1.275 -3.101 1.354 1.00 91.44 95 MET A CA 1
ATOM 762 C C . MET A 1 95 ? -1.990 -1.866 1.927 1.00 91.44 95 MET A C 1
ATOM 764 O O . MET A 1 95 ? -2.624 -1.958 2.980 1.00 91.44 95 MET A O 1
ATOM 768 N N . GLY A 1 96 ? -1.985 -0.731 1.221 1.00 90.12 96 GLY A N 1
ATOM 769 C CA . GLY A 1 96 ? -2.720 0.470 1.636 1.00 90.12 96 GLY A CA 1
ATOM 770 C C . GLY A 1 96 ? -4.231 0.257 1.764 1.00 90.12 96 GLY A C 1
ATOM 771 O O . GLY A 1 96 ? -4.843 0.703 2.741 1.00 90.12 96 GLY A O 1
ATOM 772 N N . ILE A 1 97 ? -4.834 -0.493 0.838 1.00 91.38 97 ILE A N 1
ATOM 773 C CA . ILE A 1 97 ? -6.252 -0.877 0.917 1.00 91.38 97 ILE A CA 1
ATOM 774 C C . ILE A 1 97 ? -6.500 -1.799 2.117 1.00 91.38 97 ILE A C 1
ATOM 776 O O . ILE A 1 97 ? -7.458 -1.590 2.870 1.00 91.38 97 ILE A O 1
ATOM 780 N N . ALA A 1 98 ? -5.633 -2.791 2.333 1.00 90.81 98 ALA A N 1
ATOM 781 C CA . ALA A 1 98 ? -5.746 -3.726 3.446 1.00 90.81 98 ALA A CA 1
ATOM 782 C C . ALA A 1 98 ? -5.726 -3.004 4.805 1.00 90.81 98 ALA A C 1
ATOM 784 O O . ALA A 1 98 ? -6.559 -3.299 5.663 1.00 90.81 98 ALA A O 1
ATOM 785 N N . TYR A 1 99 ? -4.867 -1.992 4.981 1.00 88.56 99 TYR A N 1
ATOM 786 C CA . TYR A 1 99 ? -4.844 -1.165 6.195 1.00 88.56 99 TYR A CA 1
ATOM 787 C C . TYR A 1 99 ? -6.159 -0.406 6.425 1.00 88.56 99 TYR A C 1
ATOM 789 O O . TYR A 1 99 ? -6.681 -0.383 7.546 1.00 88.56 99 TYR A O 1
ATOM 797 N N . LEU A 1 100 ? -6.740 0.184 5.373 1.00 89.44 100 LEU A N 1
ATOM 798 C CA . LEU A 1 100 ? -8.028 0.879 5.467 1.00 89.44 100 LEU A CA 1
ATOM 799 C C . LEU A 1 100 ? -9.167 -0.075 5.852 1.00 89.44 100 LEU A C 1
ATOM 801 O O . LEU A 1 100 ? -9.994 0.255 6.712 1.00 89.44 100 LEU A O 1
ATOM 805 N N . LEU A 1 101 ? -9.208 -1.256 5.232 1.00 89.81 101 LEU A N 1
ATOM 806 C CA . LEU A 1 101 ? -10.222 -2.275 5.497 1.00 89.81 101 LEU A CA 1
ATOM 807 C C . LEU A 1 101 ? -10.076 -2.870 6.898 1.00 89.81 101 LEU A C 1
ATOM 809 O O . LEU A 1 101 ? -11.053 -2.886 7.650 1.00 89.81 101 LEU A O 1
ATOM 813 N N . GLY A 1 102 ? -8.866 -3.278 7.285 1.00 87.31 102 GLY A N 1
ATOM 814 C CA . GLY A 1 102 ? -8.580 -3.832 8.609 1.00 87.31 102 GLY A CA 1
ATOM 815 C C . GLY A 1 102 ? -8.999 -2.876 9.722 1.00 87.31 102 GLY A C 1
ATOM 816 O O . GLY A 1 102 ? -9.654 -3.268 10.690 1.00 87.31 102 GLY A O 1
ATOM 817 N N . ARG A 1 103 ? -8.755 -1.579 9.533 1.00 86.06 103 ARG A N 1
ATOM 818 C CA . ARG A 1 103 ? -9.196 -0.554 10.476 1.00 86.06 103 ARG A CA 1
ATOM 819 C C . ARG A 1 103 ? -10.720 -0.361 10.490 1.00 86.06 103 ARG A C 1
ATOM 821 O O . ARG A 1 103 ? -11.297 -0.238 11.572 1.00 86.06 103 ARG A O 1
ATOM 828 N N . LYS A 1 104 ? -11.406 -0.368 9.337 1.00 85.69 104 LYS A N 1
ATOM 829 C CA . LYS A 1 104 ? -12.887 -0.337 9.302 1.00 85.69 104 LYS A CA 1
ATOM 830 C C . LYS A 1 104 ? -13.494 -1.528 10.051 1.00 85.69 104 LYS A C 1
ATOM 832 O O . LYS A 1 104 ? -14.476 -1.348 10.773 1.00 85.69 104 LYS A O 1
ATOM 837 N N . ILE A 1 105 ? -12.917 -2.718 9.890 1.00 88.00 105 ILE A N 1
ATOM 838 C CA . ILE A 1 105 ? -13.358 -3.941 10.573 1.00 88.00 105 ILE A CA 1
ATOM 839 C C . ILE A 1 105 ? -13.112 -3.822 12.081 1.00 88.00 105 ILE A C 1
ATOM 841 O O . ILE A 1 105 ? -14.042 -4.046 12.858 1.00 88.00 105 ILE A O 1
ATOM 845 N N . SER A 1 106 ? -11.915 -3.386 12.496 1.00 85.69 106 SER A N 1
ATOM 846 C CA . SER A 1 106 ? -11.595 -3.187 13.916 1.00 85.69 106 SER A CA 1
ATOM 847 C C . SER A 1 106 ? -12.578 -2.230 14.579 1.00 85.69 106 SER A C 1
ATOM 849 O O . SER A 1 106 ? -13.169 -2.585 15.591 1.00 85.69 106 SER A O 1
ATOM 851 N N . HIS A 1 107 ? -12.848 -1.084 13.954 1.00 83.19 107 HIS A N 1
ATOM 852 C CA . HIS A 1 107 ? -13.738 -0.065 14.506 1.00 83.19 107 HIS A CA 1
ATOM 853 C C . HIS A 1 107 ? -15.194 -0.541 14.644 1.00 83.19 107 HIS A C 1
ATOM 855 O O . HIS A 1 107 ? -15.892 -0.169 15.586 1.00 83.19 107 HIS A O 1
ATOM 861 N N . LYS A 1 108 ? -15.682 -1.386 13.723 1.00 85.06 108 LYS A N 1
ATOM 862 C CA . LYS A 1 108 ? -17.004 -2.021 13.869 1.00 85.06 108 LYS A CA 1
ATOM 863 C C . LYS A 1 108 ? -17.033 -2.989 15.052 1.00 85.06 108 LYS A C 1
ATOM 865 O O . LYS A 1 108 ? -18.029 -3.033 15.766 1.00 85.06 108 LYS A O 1
ATOM 870 N N . ALA A 1 109 ? -15.966 -3.758 15.249 1.00 84.88 109 ALA A N 1
ATOM 871 C CA . ALA A 1 109 ? -15.853 -4.678 16.375 1.00 84.88 109 ALA A CA 1
ATOM 872 C C . ALA A 1 109 ? -15.719 -3.933 17.717 1.00 84.88 109 ALA A C 1
ATOM 874 O O . ALA A 1 109 ? -16.385 -4.310 18.677 1.00 84.88 109 ALA A O 1
ATOM 875 N N . ASP A 1 110 ? -14.962 -2.833 17.759 1.00 82.56 110 ASP A N 1
ATOM 876 C CA . ASP A 1 110 ? -14.807 -1.991 18.952 1.00 82.56 110 ASP A CA 1
ATOM 877 C C . ASP A 1 110 ? -16.162 -1.398 19.390 1.00 82.56 110 ASP A C 1
ATOM 879 O O . ASP A 1 110 ? -16.534 -1.496 20.558 1.00 82.56 110 ASP A O 1
ATOM 883 N N . LYS A 1 111 ? -16.985 -0.912 18.446 1.00 82.69 111 LYS A N 1
ATOM 884 C CA . LYS A 1 111 ? -18.355 -0.443 18.740 1.00 82.69 111 LYS A CA 1
ATOM 885 C C . LYS A 1 111 ? -19.257 -1.520 19.345 1.00 82.69 111 LYS A C 1
ATOM 887 O O . LYS A 1 111 ? -20.032 -1.227 20.252 1.00 82.69 111 LYS A O 1
ATOM 892 N N . LYS A 1 112 ? -19.166 -2.759 18.853 1.00 84.44 112 LYS A N 1
ATOM 893 C CA . LYS A 1 112 ? -19.944 -3.885 19.394 1.00 84.44 112 LYS A CA 1
ATOM 894 C C . LYS A 1 112 ? -19.523 -4.218 20.825 1.00 84.44 112 LYS A C 1
ATOM 896 O O . LYS A 1 112 ? -20.379 -4.454 21.668 1.00 84.44 112 LYS A O 1
ATOM 901 N N . GLN A 1 113 ? -18.220 -4.200 21.112 1.00 79.94 113 GLN A N 1
ATOM 902 C CA . GLN A 1 113 ? -17.714 -4.435 22.466 1.00 79.94 113 GLN A CA 1
ATOM 903 C C . GLN A 1 113 ? -18.120 -3.322 23.436 1.00 79.94 113 GLN A C 1
ATOM 905 O O . GLN A 1 113 ? -18.477 -3.618 24.573 1.00 79.94 113 GLN A O 1
ATOM 910 N N . MET A 1 114 ? -18.135 -2.065 22.983 1.00 79.00 114 MET A N 1
ATOM 911 C CA . MET A 1 114 ? -18.625 -0.943 23.789 1.00 79.00 114 MET A CA 1
ATOM 912 C C . MET A 1 114 ? -20.106 -1.062 24.132 1.00 79.00 114 MET A C 1
ATOM 914 O O . MET A 1 114 ? -20.477 -0.807 25.274 1.00 79.00 114 MET A O 1
ATOM 918 N N . ALA A 1 115 ? -20.943 -1.490 23.184 1.00 82.19 115 ALA A N 1
ATOM 919 C CA . ALA A 1 115 ? -22.362 -1.722 23.446 1.00 82.19 115 ALA A CA 1
ATOM 920 C C . ALA A 1 115 ? -22.569 -2.795 24.531 1.00 82.19 115 ALA A C 1
ATOM 922 O O . ALA A 1 115 ? -23.258 -2.542 25.515 1.00 82.19 115 ALA A O 1
ATOM 923 N N . LEU A 1 116 ? -21.881 -3.937 24.416 1.00 82.94 116 LEU A N 1
ATOM 924 C CA . LEU A 1 116 ? -21.970 -5.025 25.398 1.00 82.94 116 LEU A CA 1
ATOM 925 C C . LEU A 1 116 ? -21.444 -4.620 26.780 1.00 82.94 116 LEU A C 1
ATOM 927 O O . LEU A 1 116 ? -22.010 -5.006 27.801 1.00 82.94 116 LEU A O 1
ATOM 931 N N . LEU A 1 117 ? -20.355 -3.848 26.839 1.00 80.06 117 LEU A N 1
ATOM 932 C CA . LEU A 1 117 ? -19.854 -3.327 28.109 1.00 80.06 117 LEU A CA 1
ATOM 933 C C . LEU A 1 117 ? -20.827 -2.337 28.738 1.00 80.06 117 LEU A C 1
ATOM 935 O O . LEU A 1 117 ? -21.060 -2.413 29.940 1.00 80.06 117 LEU A O 1
ATOM 939 N N . ARG A 1 118 ? -21.415 -1.441 27.941 1.00 79.12 118 ARG A N 1
ATOM 940 C CA . ARG A 1 118 ? -22.405 -0.479 28.426 1.00 79.12 118 ARG A CA 1
ATOM 941 C C . ARG A 1 118 ? -23.625 -1.182 29.016 1.00 79.12 118 ARG A C 1
ATOM 943 O O . ARG A 1 118 ? -24.068 -0.791 30.090 1.00 79.12 118 ARG A O 1
ATOM 950 N N . GLU A 1 119 ? -24.117 -2.229 28.358 1.00 81.19 119 GLU A N 1
ATOM 951 C CA . GLU A 1 119 ? -25.210 -3.067 28.869 1.00 81.19 119 GLU A CA 1
ATOM 952 C C . GLU A 1 119 ? -24.845 -3.749 30.195 1.00 81.19 119 GLU A C 1
ATOM 954 O O . GLU A 1 119 ? -25.662 -3.782 31.112 1.00 81.19 119 GLU A O 1
ATOM 959 N N . ARG A 1 120 ? -23.606 -4.244 30.337 1.00 79.44 120 ARG A N 1
ATOM 960 C CA . ARG A 1 120 ? -23.133 -4.863 31.588 1.00 79.44 120 ARG A CA 1
ATOM 961 C C . ARG A 1 120 ? -22.924 -3.866 32.729 1.00 79.44 120 ARG A C 1
ATOM 963 O O . ARG A 1 120 ? -23.200 -4.206 33.873 1.00 79.44 120 ARG A O 1
ATOM 970 N N . LEU A 1 121 ? -22.396 -2.678 32.437 1.00 77.69 121 LEU A N 1
ATOM 971 C CA . LEU A 1 121 ? -22.053 -1.659 33.437 1.00 77.69 121 LEU A CA 1
ATOM 972 C C . LEU A 1 121 ? -23.271 -0.840 33.885 1.00 77.69 121 LEU A C 1
ATOM 974 O O . LEU A 1 121 ? -23.330 -0.428 35.040 1.00 77.69 121 LEU A O 1
ATOM 978 N N . TYR A 1 122 ? -24.249 -0.622 33.000 1.00 69.75 122 TYR A N 1
ATOM 979 C CA . TYR A 1 122 ? -25.418 0.223 33.270 1.00 69.75 122 TYR A CA 1
ATOM 980 C C . TYR A 1 122 ? -26.753 -0.459 32.924 1.00 69.75 122 TYR A C 1
ATOM 982 O O . TYR A 1 122 ? -27.542 0.100 32.154 1.00 69.75 122 TYR A O 1
ATOM 990 N N . PRO A 1 123 ? -27.078 -1.621 33.521 1.00 63.81 123 PRO A N 1
ATOM 991 C CA . PRO A 1 123 ? -28.330 -2.326 33.231 1.00 63.81 123 PRO A CA 1
ATOM 992 C C . PRO A 1 123 ? -29.592 -1.492 33.557 1.00 63.81 123 PRO A C 1
ATOM 994 O O . PRO A 1 123 ? -30.635 -1.667 32.932 1.00 63.81 123 PRO A O 1
ATOM 997 N N . GLN A 1 124 ? -29.488 -0.534 34.487 1.00 54.91 124 GLN A N 1
ATOM 998 C CA . GLN A 1 124 ? -30.608 0.217 35.082 1.00 54.91 124 GLN A CA 1
ATOM 999 C C . GLN A 1 124 ? -31.123 1.421 34.261 1.00 54.91 124 GLN A C 1
ATOM 1001 O O . GLN A 1 124 ? -32.158 1.987 34.597 1.00 54.91 124 GLN A O 1
ATOM 1006 N N . THR A 1 125 ? -30.453 1.842 33.179 1.00 54.66 125 THR A N 1
ATOM 1007 C CA . THR A 1 125 ? -30.893 3.033 32.400 1.00 54.66 125 THR A CA 1
ATOM 1008 C C . THR A 1 125 ? -31.984 2.748 31.364 1.00 54.66 125 THR A C 1
ATOM 1010 O O . THR A 1 125 ? -32.521 3.676 30.767 1.00 54.66 125 THR A O 1
ATOM 1013 N N . SER A 1 126 ? -32.358 1.482 31.173 1.00 50.69 126 SER A N 1
ATOM 1014 C CA . SER A 1 126 ? -33.434 1.080 30.256 1.00 50.69 126 SER A CA 1
ATOM 1015 C C . SER A 1 126 ? -34.843 1.139 30.875 1.00 50.69 126 SER A C 1
ATOM 1017 O O . SER A 1 126 ? -35.821 0.942 30.159 1.00 50.69 126 SER A O 1
ATOM 1019 N N . LEU A 1 127 ? -34.967 1.441 32.177 1.00 51.22 127 LEU A N 1
ATOM 1020 C CA . LEU A 1 127 ? -36.230 1.379 32.932 1.00 51.22 127 LEU A CA 1
ATOM 1021 C C . LEU A 1 127 ? -36.763 2.739 33.415 1.00 51.22 127 LEU A C 1
ATOM 1023 O O . LEU A 1 127 ? -37.536 2.786 34.367 1.00 51.22 127 LEU A O 1
ATOM 1027 N N . VAL A 1 128 ? -36.408 3.851 32.766 1.00 50.84 128 VAL A N 1
ATOM 1028 C CA . VAL A 1 128 ? -37.158 5.104 32.959 1.00 50.84 128 VAL A CA 1
ATOM 1029 C C . VAL A 1 128 ? -38.083 5.291 31.759 1.00 50.84 128 VAL A C 1
ATOM 1031 O O . VAL A 1 128 ? -37.644 5.813 30.732 1.00 50.84 128 VAL A O 1
ATOM 1034 N N . PRO A 1 129 ? -39.353 4.846 31.829 1.00 46.78 129 PRO A N 1
ATOM 1035 C CA . PRO A 1 129 ? -40.319 5.220 30.814 1.00 46.78 129 PRO A CA 1
ATOM 1036 C C . PRO A 1 129 ? -40.459 6.746 30.831 1.00 46.78 129 PRO A C 1
ATOM 1038 O O . PRO A 1 129 ? -40.577 7.366 31.889 1.00 46.78 129 PRO A O 1
ATOM 1041 N N . ALA A 1 130 ? -40.470 7.352 29.643 1.00 52.44 130 ALA A N 1
ATOM 1042 C CA . ALA A 1 130 ? -40.623 8.792 29.410 1.00 52.44 130 ALA A CA 1
ATOM 1043 C C . ALA A 1 130 ? -41.953 9.390 29.937 1.00 52.44 130 ALA A C 1
ATOM 1045 O O . ALA A 1 130 ? -42.292 10.529 29.636 1.00 52.44 130 ALA A O 1
ATOM 1046 N N . THR A 1 131 ? -42.715 8.632 30.724 1.00 49.66 131 THR A N 1
ATOM 1047 C CA . THR A 1 131 ? -44.007 8.986 31.310 1.00 49.66 131 THR A CA 1
ATOM 1048 C C . THR A 1 131 ? -43.921 9.382 32.786 1.00 49.66 131 THR A C 1
ATOM 1050 O O . THR A 1 131 ? -44.938 9.747 33.358 1.00 49.66 131 THR A O 1
ATOM 1053 N N . ALA A 1 132 ? -42.741 9.383 33.419 1.00 45.97 132 ALA A N 1
ATOM 1054 C CA . ALA A 1 132 ? -42.580 9.862 34.801 1.00 45.97 132 ALA A CA 1
ATOM 1055 C C . ALA A 1 132 ? -42.445 11.398 34.930 1.00 45.97 132 ALA A C 1
ATOM 1057 O O . ALA A 1 132 ? -42.060 11.900 35.981 1.00 45.97 132 ALA A O 1
ATOM 1058 N N . VAL A 1 133 ? -42.792 12.158 33.885 1.00 49.94 133 VAL A N 1
ATOM 1059 C CA . VAL A 1 133 ? -43.074 13.602 33.983 1.00 49.94 133 VAL A CA 1
ATOM 1060 C C . VAL A 1 133 ? -44.595 13.784 34.035 1.00 49.94 133 VAL A C 1
ATOM 1062 O O . VAL A 1 133 ? -45.208 14.413 33.178 1.00 49.94 133 VAL A O 1
ATOM 1065 N N . VAL A 1 134 ? -45.231 13.144 35.018 1.00 49.91 134 VAL A N 1
ATOM 1066 C CA . VAL A 1 134 ? -46.653 13.318 35.333 1.00 49.91 134 VAL A CA 1
ATOM 1067 C C . VAL A 1 134 ? -46.775 14.339 36.463 1.00 49.91 134 VAL A C 1
ATOM 1069 O O . VAL A 1 134 ? -46.323 14.121 37.581 1.00 49.91 134 VAL A O 1
ATOM 1072 N N . SER A 1 135 ? -47.383 15.468 36.095 1.00 49.41 135 SER A N 1
ATOM 1073 C CA . SER A 1 135 ? -48.210 16.360 36.915 1.00 49.41 135 SER A CA 1
ATOM 1074 C C . SER A 1 135 ? -47.665 16.823 38.275 1.00 49.41 135 SER A C 1
ATOM 1076 O O . SER A 1 135 ? -47.943 16.225 39.311 1.00 49.41 135 SER A O 1
ATOM 1078 N N . TRP A 1 136 ? -47.070 18.017 38.293 1.00 42.50 136 TRP A N 1
ATOM 1079 C CA . TRP A 1 136 ? -47.224 18.949 39.416 1.00 42.50 136 TRP A CA 1
ATOM 1080 C C . TRP A 1 136 ? -48.144 20.097 38.979 1.00 42.50 136 TRP A C 1
ATOM 1082 O O . TRP A 1 136 ? -47.723 21.218 38.718 1.00 42.50 136 TRP A O 1
ATOM 1092 N N . THR A 1 137 ? -49.432 19.784 38.843 1.00 49.59 137 THR A N 1
ATOM 1093 C CA . THR A 1 137 ? -50.516 20.770 38.908 1.00 49.59 137 THR A CA 1
ATOM 1094 C C . THR A 1 137 ? -51.169 20.639 40.279 1.00 49.59 137 THR A C 1
ATOM 1096 O O . THR A 1 137 ? -51.853 19.654 40.543 1.00 49.59 137 THR A O 1
ATOM 1099 N N . GLY A 1 138 ? -50.950 21.628 41.141 1.00 40.88 138 GLY A N 1
ATOM 1100 C CA . GLY A 1 138 ? -51.622 21.797 42.430 1.00 40.88 138 GLY A CA 1
ATOM 1101 C C . GLY A 1 138 ? -51.291 23.192 42.956 1.00 40.88 138 GLY A C 1
ATOM 1102 O O . GLY A 1 138 ? -50.219 23.413 43.496 1.00 40.88 138 GLY A O 1
ATOM 1103 N N . SER A 1 139 ? -52.053 24.207 42.554 1.00 45.31 139 SER A N 1
ATOM 1104 C CA . SER A 1 139 ? -53.126 24.772 43.384 1.00 45.31 139 SER A CA 1
ATOM 1105 C C . SER A 1 139 ? -52.607 25.464 44.647 1.00 45.31 139 SER A C 1
ATOM 1107 O O . SER A 1 139 ? -52.563 24.862 45.713 1.00 45.31 139 SER A O 1
ATOM 1109 N N . ALA A 1 140 ? -52.334 26.764 44.541 1.00 40.12 140 ALA A N 1
ATOM 1110 C CA . ALA A 1 140 ? -52.485 27.692 45.659 1.00 40.12 140 ALA A CA 1
ATOM 1111 C C . ALA A 1 140 ? -53.053 29.017 45.128 1.00 40.12 140 ALA A C 1
ATOM 1113 O O . ALA A 1 140 ? -52.348 29.883 44.617 1.00 40.12 140 ALA A O 1
ATOM 1114 N N . ARG A 1 141 ? -54.384 29.093 45.175 1.00 42.91 141 ARG A N 1
ATOM 1115 C CA . ARG A 1 141 ? -55.208 30.304 45.107 1.00 42.91 141 ARG A CA 1
ATOM 1116 C C . ARG A 1 141 ? -55.347 30.815 46.552 1.00 42.91 141 ARG A C 1
ATOM 1118 O O . ARG A 1 141 ? -55.478 29.964 47.428 1.00 42.91 141 ARG A O 1
ATOM 1125 N N . LEU A 1 142 ? -55.486 32.139 46.728 1.00 42.56 142 LEU A N 1
ATOM 1126 C CA . LEU A 1 142 ? -55.830 32.877 47.971 1.00 42.56 142 LEU A CA 1
ATOM 1127 C C . LEU A 1 142 ? -54.601 33.109 48.883 1.00 42.56 142 LEU A C 1
ATOM 1129 O O . LEU A 1 142 ? -53.945 32.143 49.249 1.00 42.56 142 LEU A O 1
ATOM 1133 N N . LEU A 1 143 ? -54.185 34.322 49.265 1.00 41.12 143 LEU A N 1
ATOM 1134 C CA . LEU A 1 143 ? -54.797 35.656 49.392 1.00 41.12 143 LEU A CA 1
ATOM 1135 C C . LEU A 1 143 ? -53.793 36.743 48.971 1.00 41.12 143 LEU A C 1
ATOM 1137 O O . LEU A 1 143 ? -52.581 36.513 49.176 1.00 41.12 143 LEU A O 1
#

InterPro domains:
  IPR036640 ABC transporter type 1, transmembrane domain superfamily [SSF90123] (26-122)

Foldseek 3Di:
DVVVCVLCVCLVVLVPFDDDPLAPSGGDVRLVVLLVVLVVLLVVLLVVLVVLLCCVVPVPDQPPPDPCSVVCVVVPVSNVSSVVSNVVSVVSNVVSVVSVVSNVVNVVVSVVRVVVVCCVVCVPPVPDDPPVPDDPDDDDDDD

Radius of gyration: 31.09 Å; chains: 1; bounding box: 82×51×85 Å

Organism: Varroa destructor (NCBI:txid109461)

pLDDT: mean 75.28, std 15.66, range [40.12, 95.75]

Secondary structure (DSSP, 8-state):
-HHHHHHHTTSHHHHSSPP-TT-----HHHHHHHHHHHHHHHHHHHHHHHHHHHHHHHT----TT-TTHHHHTT--THHHHHHHHHHHHHHHHHHHHHHHHHHHHHHHHHHHHHHHHHHHH-GGGG---TT------------

Sequence (143 aa):
MRLMEWMMEGSFDISEVPYRHSRVGLPRRMVWMLAAIFSIITFILVVAGAILTAIAYTEVRPPTADDNYQRYLGSDYRRVIGPLMMIISLMVFVMGIAYLLGRKISHKADKKQMALLRERLYPQTSLVPATAVVSWTGSARLL